Protein AF-A0A380DLH2-F1 (afdb_monomer_lite)

InterPro domains:
  IPR029058 Alpha/Beta hydrolase fold [SSF53474] (36-148)

Sequence (154 aa):
MEPSFSTRQDILDSGETIKDLISDVQIGTSPPSDNSKHYEETQEFIKKIKNKYDIDFITGHSLGGREAVILGMSNGIPNIVVYNPAPISIFSLDPNSPDGKRLLELYKNYKGNITRFVAENDELTENLKKYKHYVFFGNDKVFKNGKGHEMEGF

Secondary structure (DSSP, 8-state):
-------HHHHHHHHHHHHHHHHHHH--S-PPPTTSGGGHHHHHHHHHHHTTS---EEEEEHHHHHHHHHHHHHTT-SEEEEESPPPEEGGGG-TTSHHHHHHHHHHHH--SEEEEEEETT-HHHHHHHHSTTEE--SEEEEE-SS--SSGGG-

pLDDT: mean 80.15, std 17.85, range [31.67, 98.5]

Radius of gyration: 16.89 Å; chains: 1; bounding box: 43×26×54 Å

Structure (mmCIF, N/CA/C/O backbone):
data_AF-A0A380DLH2-F1
#
_entry.id   AF-A0A380DLH2-F1
#
loop_
_atom_site.group_PDB
_atom_site.id
_atom_site.type_symbol
_atom_site.label_atom_id
_atom_site.label_alt_id
_atom_site.label_comp_id
_atom_site.label_asym_id
_atom_site.label_entity_id
_atom_site.label_seq_id
_atom_site.pdbx_PDB_ins_code
_atom_site.Cartn_x
_atom_site.Cartn_y
_atom_site.Cartn_z
_atom_site.occupancy
_atom_site.B_iso_or_equiv
_atom_site.auth_seq_id
_atom_site.auth_comp_id
_atom_site.auth_asym_id
_atom_site.auth_atom_id
_atom_site.pdbx_PDB_model_num
ATOM 1 N N . MET A 1 1 ? 19.756 -10.983 -39.558 1.00 35.66 1 MET A N 1
ATOM 2 C CA . MET A 1 1 ? 19.588 -9.854 -38.623 1.00 35.66 1 MET A CA 1
ATOM 3 C C . MET A 1 1 ? 18.684 -8.865 -39.324 1.00 35.66 1 MET A C 1
ATOM 5 O O . MET A 1 1 ? 19.155 -8.178 -40.219 1.00 35.66 1 MET A O 1
ATOM 9 N N . GLU A 1 2 ? 17.387 -8.895 -39.030 1.00 31.67 2 GLU A N 1
ATOM 10 C CA . GLU A 1 2 ? 16.485 -7.856 -39.529 1.00 31.67 2 GLU A CA 1
ATOM 11 C C . GLU A 1 2 ? 16.588 -6.619 -38.627 1.00 31.67 2 GLU A C 1
ATOM 13 O O . GLU A 1 2 ? 16.742 -6.775 -37.411 1.00 31.67 2 GLU A O 1
ATOM 18 N N . PRO A 1 3 ? 16.552 -5.401 -39.189 1.00 37.53 3 PRO A N 1
ATOM 19 C CA . PRO A 1 3 ? 16.529 -4.191 -38.392 1.00 37.53 3 PRO A CA 1
ATOM 20 C C . PRO A 1 3 ? 15.157 -4.061 -37.725 1.00 37.53 3 PRO A C 1
ATOM 22 O O . PRO A 1 3 ? 14.127 -4.030 -38.393 1.00 37.53 3 PRO A O 1
ATOM 25 N N . SER A 1 4 ? 15.155 -3.981 -36.396 1.00 39.53 4 SER A N 1
ATOM 26 C CA . SER A 1 4 ? 13.983 -3.641 -35.590 1.00 39.53 4 SER A CA 1
ATOM 27 C C . SER A 1 4 ? 13.552 -2.208 -35.911 1.00 39.53 4 SER A C 1
ATOM 29 O O . SER A 1 4 ? 14.093 -1.251 -35.355 1.00 39.53 4 SER A O 1
ATOM 31 N N . PHE A 1 5 ? 12.600 -2.043 -36.828 1.00 44.44 5 PHE A N 1
ATOM 32 C CA . PHE A 1 5 ? 11.929 -0.767 -37.041 1.00 44.44 5 PHE A CA 1
ATOM 33 C C . PHE A 1 5 ? 10.964 -0.524 -35.882 1.00 44.44 5 PHE A C 1
ATOM 35 O O . PHE A 1 5 ? 9.924 -1.170 -35.799 1.00 44.44 5 PHE A O 1
ATOM 42 N N . SER A 1 6 ? 11.322 0.409 -34.998 1.00 48.00 6 SER A N 1
ATOM 43 C CA . SER A 1 6 ? 10.403 0.959 -33.999 1.00 48.00 6 SER A CA 1
ATOM 44 C C . SER A 1 6 ? 9.186 1.533 -34.728 1.00 48.00 6 SER A C 1
ATOM 46 O O . SER A 1 6 ? 9.310 2.415 -35.587 1.00 48.00 6 SER A O 1
ATOM 48 N N . THR A 1 7 ? 8.017 0.961 -34.458 1.00 57.06 7 THR A N 1
ATOM 49 C CA . THR A 1 7 ? 6.759 1.419 -35.039 1.00 57.06 7 THR A CA 1
ATOM 50 C C . THR A 1 7 ? 6.347 2.744 -34.398 1.00 57.06 7 THR A C 1
ATOM 52 O O . THR A 1 7 ? 6.755 3.078 -33.288 1.00 57.06 7 THR A O 1
ATOM 55 N N . ARG A 1 8 ? 5.519 3.541 -35.090 1.00 50.38 8 ARG A N 1
ATOM 56 C CA . ARG A 1 8 ? 4.966 4.775 -34.497 1.00 50.38 8 ARG A CA 1
ATOM 57 C C . ARG A 1 8 ? 4.237 4.508 -33.177 1.00 50.38 8 ARG A C 1
ATOM 59 O O . ARG A 1 8 ? 4.215 5.406 -32.348 1.00 50.38 8 ARG A O 1
ATOM 66 N N . GLN A 1 9 ? 3.675 3.310 -33.012 1.00 41.91 9 GLN A N 1
ATOM 67 C CA . GLN A 1 9 ? 3.039 2.874 -31.775 1.00 41.91 9 GLN A CA 1
ATOM 68 C C . GLN A 1 9 ? 4.078 2.742 -30.657 1.00 41.91 9 GLN A C 1
ATOM 70 O O . GLN A 1 9 ? 3.945 3.435 -29.664 1.00 41.91 9 GLN A O 1
ATOM 75 N N . ASP A 1 10 ? 5.203 2.053 -30.891 1.00 45.38 10 ASP A N 1
ATOM 76 C CA . ASP A 1 10 ? 6.284 1.931 -29.895 1.00 45.38 10 ASP A CA 1
ATOM 77 C C . ASP A 1 10 ? 6.817 3.297 -29.407 1.00 45.38 10 ASP A C 1
ATOM 79 O O . ASP A 1 10 ? 7.186 3.448 -28.243 1.00 45.38 10 ASP A O 1
ATOM 83 N N . ILE A 1 11 ? 6.864 4.313 -30.280 1.00 50.12 11 ILE A N 1
ATOM 84 C CA . ILE A 1 11 ? 7.309 5.677 -29.929 1.00 50.12 11 ILE A CA 1
ATOM 85 C C . ILE A 1 11 ? 6.244 6.428 -29.114 1.00 50.12 11 ILE A C 1
ATOM 87 O O . ILE A 1 11 ? 6.591 7.190 -28.209 1.00 50.12 11 ILE A O 1
ATOM 91 N N . LEU A 1 12 ? 4.962 6.238 -29.437 1.00 50.97 12 LEU A N 1
ATOM 92 C CA . LEU A 1 12 ? 3.844 6.817 -28.689 1.00 50.97 12 LEU A CA 1
ATOM 93 C C . LEU A 1 12 ? 3.731 6.167 -27.307 1.00 50.97 12 LEU A C 1
ATOM 95 O O . LEU A 1 12 ? 3.707 6.895 -26.320 1.00 50.97 12 LEU A O 1
ATOM 99 N N . ASP A 1 13 ? 3.808 4.838 -27.245 1.00 51.00 13 ASP A N 1
ATOM 100 C CA . ASP A 1 13 ? 3.775 4.042 -26.016 1.00 51.00 13 ASP A CA 1
ATOM 101 C C . ASP A 1 13 ? 4.963 4.389 -25.112 1.00 51.00 13 ASP A C 1
ATOM 103 O O . ASP A 1 13 ? 4.799 4.575 -23.911 1.00 51.00 13 ASP A O 1
ATOM 107 N N . SER A 1 14 ? 6.162 4.579 -25.682 1.00 53.47 14 SER A N 1
ATOM 108 C CA . SER A 1 14 ? 7.332 5.062 -24.928 1.00 53.47 14 SER A CA 1
ATOM 109 C C . SER A 1 14 ? 7.118 6.480 -24.387 1.00 53.47 14 SER A C 1
ATOM 111 O O . SER A 1 14 ? 7.555 6.806 -23.286 1.00 53.47 14 SER A O 1
ATOM 113 N N . GLY A 1 15 ? 6.448 7.346 -25.152 1.00 52.34 15 GLY A N 1
ATOM 114 C CA . GLY A 1 15 ? 6.125 8.711 -24.742 1.00 52.34 15 GLY A CA 1
ATOM 115 C C . GLY A 1 15 ? 5.050 8.789 -23.655 1.00 52.34 15 GLY A C 1
ATOM 116 O O . GLY A 1 15 ? 5.124 9.679 -22.808 1.00 52.34 15 GLY A O 1
ATOM 117 N N . GLU A 1 16 ? 4.074 7.881 -23.668 1.00 55.25 16 GLU A N 1
ATOM 118 C CA . GLU A 1 16 ? 3.069 7.717 -22.608 1.00 55.25 16 GLU A CA 1
ATOM 119 C C . GLU A 1 16 ? 3.691 7.078 -21.364 1.00 55.25 16 GLU A C 1
ATOM 121 O O . GLU A 1 16 ? 3.607 7.681 -20.302 1.00 55.25 16 GLU A O 1
ATOM 126 N N . THR A 1 17 ? 4.498 6.024 -21.524 1.00 56.28 17 THR A N 1
ATOM 127 C CA . THR A 1 17 ? 5.295 5.413 -20.441 1.00 56.28 17 THR A CA 1
ATOM 128 C C . THR A 1 17 ? 6.160 6.440 -19.716 1.00 56.28 17 THR A C 1
ATOM 130 O O . THR A 1 17 ? 6.215 6.469 -18.490 1.00 56.28 17 THR A O 1
ATOM 133 N N . ILE A 1 18 ? 6.838 7.325 -20.456 1.00 55.34 18 ILE A N 1
ATOM 134 C CA . ILE A 1 18 ? 7.660 8.389 -19.865 1.00 55.34 18 ILE A CA 1
ATOM 135 C C . ILE A 1 18 ? 6.788 9.449 -19.179 1.00 55.34 18 ILE A C 1
ATOM 137 O O . ILE A 1 18 ? 7.201 9.999 -18.160 1.00 55.34 18 ILE A O 1
ATOM 141 N N . LYS A 1 19 ? 5.596 9.760 -19.702 1.00 57.81 19 LYS A N 1
ATOM 142 C CA . LYS A 1 19 ? 4.671 10.707 -19.058 1.00 57.81 19 LYS A CA 1
ATOM 143 C C . LYS A 1 19 ? 4.080 10.140 -17.777 1.00 57.81 19 LYS A C 1
ATOM 145 O O . LYS A 1 19 ? 4.022 10.891 -16.810 1.00 57.81 19 LYS A O 1
ATOM 150 N N . ASP A 1 20 ? 3.712 8.866 -17.757 1.00 58.31 20 ASP A N 1
ATOM 151 C CA . ASP A 1 20 ? 3.163 8.193 -16.583 1.00 58.31 20 ASP A CA 1
ATOM 152 C C . ASP A 1 20 ? 4.252 8.043 -15.520 1.00 58.31 20 ASP A C 1
ATOM 154 O O . ASP A 1 20 ? 4.089 8.574 -14.425 1.00 58.31 20 ASP A O 1
ATOM 158 N N . LEU A 1 21 ? 5.447 7.567 -15.901 1.00 56.59 21 LEU A N 1
ATOM 159 C CA . LEU A 1 21 ? 6.666 7.577 -15.080 1.00 56.59 21 LEU A CA 1
ATOM 160 C C . LEU A 1 21 ? 6.949 8.958 -14.467 1.00 56.59 21 LEU A C 1
ATOM 162 O O . LEU A 1 21 ? 7.246 9.068 -13.277 1.00 56.59 21 LEU A O 1
ATOM 166 N N . ILE A 1 22 ? 6.877 10.023 -15.273 1.00 56.66 22 ILE A N 1
ATOM 167 C CA . ILE A 1 22 ? 7.054 11.394 -14.794 1.00 56.66 22 ILE A CA 1
ATOM 168 C C . ILE A 1 22 ? 5.902 11.773 -13.872 1.00 56.66 22 ILE A C 1
ATOM 170 O O . ILE A 1 22 ? 6.171 12.311 -12.814 1.00 56.66 22 ILE A O 1
ATOM 174 N N . SER A 1 23 ? 4.647 11.487 -14.197 1.00 58.91 23 SER A N 1
ATOM 175 C CA . SER A 1 23 ? 3.497 11.856 -13.367 1.00 58.91 23 SER A CA 1
ATOM 176 C C . SER A 1 23 ? 3.516 11.152 -12.001 1.00 58.91 23 SER A C 1
ATOM 178 O O . SER A 1 23 ? 3.304 11.791 -10.970 1.00 58.91 23 SER A O 1
ATOM 180 N N . ASP A 1 24 ? 3.922 9.887 -11.968 1.00 55.28 24 ASP A N 1
ATOM 181 C CA . ASP A 1 24 ? 3.999 9.056 -10.770 1.00 55.28 24 ASP A CA 1
ATOM 182 C C . ASP A 1 24 ? 5.198 9.404 -9.880 1.00 55.28 24 ASP A C 1
ATOM 184 O O . ASP A 1 24 ? 5.131 9.278 -8.653 1.00 55.28 24 ASP A O 1
ATOM 188 N N . VAL A 1 25 ? 6.285 9.901 -10.484 1.00 53.69 25 VAL A N 1
ATOM 189 C CA . VAL A 1 25 ? 7.467 10.428 -9.778 1.00 53.69 25 VAL A CA 1
ATOM 190 C C . VAL A 1 25 ? 7.295 11.907 -9.395 1.00 53.69 25 VAL A C 1
ATOM 192 O O . VAL A 1 25 ? 7.823 12.347 -8.372 1.00 53.69 25 VAL A O 1
ATOM 195 N N . GLN A 1 26 ? 6.559 12.688 -10.191 1.00 47.41 26 GLN A N 1
ATOM 196 C CA . GLN A 1 26 ? 6.388 14.140 -10.064 1.00 47.41 26 GLN A CA 1
ATOM 197 C C . GLN A 1 26 ? 5.151 14.524 -9.240 1.00 47.41 26 GLN A C 1
ATOM 199 O O . GLN A 1 26 ? 5.045 15.683 -8.829 1.00 47.41 26 GLN A O 1
ATOM 204 N N . ILE A 1 27 ? 4.300 13.564 -8.845 1.00 48.66 27 ILE A N 1
ATOM 205 C CA . ILE A 1 27 ? 3.441 13.704 -7.657 1.00 48.66 27 ILE A CA 1
ATOM 206 C C . ILE A 1 27 ? 4.316 13.550 -6.405 1.00 48.66 27 ILE A C 1
ATOM 208 O O . ILE A 1 27 ? 4.328 12.562 -5.665 1.00 48.66 27 ILE A O 1
ATOM 212 N N . GLY A 1 28 ? 5.087 14.613 -6.187 1.00 47.91 28 GLY A N 1
ATOM 213 C CA . GLY A 1 28 ? 5.759 14.927 -4.948 1.00 47.91 28 GLY A CA 1
ATOM 214 C C . GLY A 1 28 ? 4.744 15.328 -3.890 1.00 47.91 28 GLY A C 1
ATOM 215 O O . GLY A 1 28 ? 4.498 16.505 -3.677 1.00 47.91 28 GLY A O 1
ATOM 216 N N . THR A 1 29 ? 4.219 14.346 -3.174 1.00 50.69 29 THR A N 1
ATOM 217 C CA . THR A 1 29 ? 3.873 14.475 -1.759 1.00 50.69 29 THR A CA 1
ATOM 218 C C . THR A 1 29 ? 4.078 13.098 -1.162 1.00 50.69 29 THR A C 1
ATOM 220 O O . THR A 1 29 ? 3.561 12.117 -1.698 1.00 50.69 29 THR A O 1
ATOM 223 N N . SER A 1 30 ? 4.840 13.011 -0.073 1.00 58.78 30 SER A N 1
ATOM 224 C CA . SER A 1 30 ? 4.789 11.871 0.843 1.00 58.78 30 SER A CA 1
ATOM 225 C C . SER A 1 30 ? 3.373 11.302 0.895 1.00 58.78 30 SER A C 1
ATOM 227 O O . SER A 1 30 ? 2.468 12.131 1.034 1.00 58.78 30 SER A O 1
ATOM 229 N N . PRO A 1 31 ? 3.134 9.977 0.759 1.00 58.91 31 PRO A N 1
ATOM 230 C CA . PRO A 1 31 ? 1.795 9.449 0.940 1.00 58.91 31 PRO A CA 1
ATOM 231 C C . PRO A 1 31 ? 1.232 10.045 2.219 1.00 58.91 31 PRO A C 1
ATOM 233 O O . PRO A 1 31 ? 1.861 9.923 3.279 1.00 58.91 31 PRO A O 1
ATOM 236 N N . PRO A 1 32 ? 0.110 10.760 2.115 1.00 62.97 32 PRO A N 1
ATOM 237 C CA . PRO A 1 32 ? -0.521 11.254 3.305 1.00 62.97 32 PRO A CA 1
ATOM 238 C C . PRO A 1 32 ? -1.030 10.013 4.058 1.00 62.97 32 PRO A C 1
ATOM 240 O O . PRO A 1 32 ? -1.258 8.961 3.449 1.00 62.97 32 PRO A O 1
ATOM 243 N N . SER A 1 33 ? -1.125 10.059 5.388 1.00 76.12 33 SER A N 1
ATOM 244 C CA . SER A 1 33 ? -1.626 8.883 6.109 1.00 76.12 33 SER A CA 1
ATOM 245 C C . SER A 1 33 ? -3.023 8.500 5.612 1.00 76.12 33 SER A C 1
ATOM 247 O O . SER A 1 33 ? -3.736 9.297 4.991 1.00 76.12 33 SER A O 1
ATOM 249 N N . ASP A 1 34 ? -3.445 7.275 5.913 1.00 82.00 34 ASP A N 1
ATOM 250 C CA . ASP A 1 34 ? -4.771 6.752 5.572 1.00 82.00 34 ASP A CA 1
ATOM 251 C C . ASP A 1 34 ? -5.942 7.606 6.099 1.00 82.00 34 ASP A C 1
ATOM 253 O O . ASP A 1 34 ? -7.081 7.415 5.677 1.00 82.00 34 ASP A O 1
ATOM 257 N N . ASN A 1 35 ? -5.664 8.551 7.003 1.00 83.25 35 ASN A N 1
ATOM 258 C CA . ASN A 1 35 ? -6.619 9.489 7.592 1.00 83.25 35 ASN A CA 1
ATOM 259 C C . ASN A 1 35 ? -6.611 10.880 6.941 1.00 83.25 35 ASN A C 1
ATOM 261 O O . ASN A 1 35 ? -7.263 11.799 7.435 1.00 83.25 35 ASN A O 1
ATOM 265 N N . SER A 1 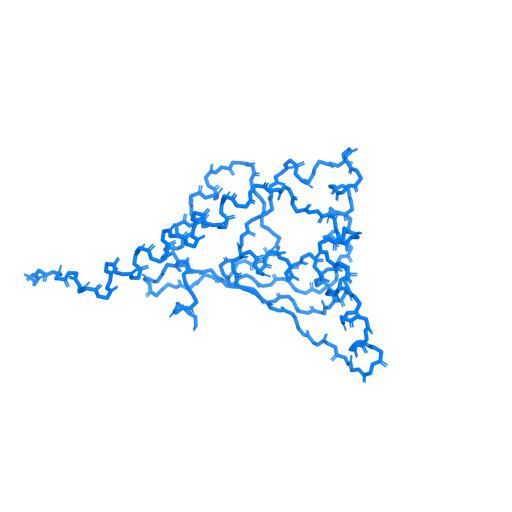36 ? -5.839 11.080 5.879 1.00 84.19 36 SER A N 1
ATOM 266 C CA . SER A 1 36 ? -5.771 12.373 5.212 1.00 84.19 36 SER A CA 1
ATOM 267 C C . SER A 1 36 ? -7.024 12.691 4.405 1.00 84.19 36 SER A C 1
ATOM 269 O O . SER A 1 36 ? -7.722 11.799 3.924 1.00 84.19 36 SER A O 1
ATOM 271 N N . LYS A 1 37 ? -7.262 13.989 4.182 1.00 85.75 37 LYS A N 1
ATOM 272 C CA . LYS A 1 37 ? -8.383 14.476 3.367 1.00 85.75 37 LYS A CA 1
ATOM 273 C C . LYS A 1 37 ? -8.380 13.899 1.946 1.00 85.75 37 LYS A C 1
ATOM 275 O O . LYS A 1 37 ? -9.440 13.685 1.375 1.00 85.75 37 LYS A O 1
ATOM 280 N N . HIS A 1 38 ? -7.196 13.607 1.402 1.00 86.19 38 HIS A N 1
ATOM 281 C CA . HIS A 1 38 ? -7.031 12.967 0.092 1.00 86.19 38 HIS A CA 1
ATOM 282 C C . HIS A 1 38 ? -7.757 11.616 -0.000 1.00 86.19 38 HIS A C 1
ATOM 284 O O . HIS A 1 38 ? -8.303 11.277 -1.043 1.00 86.19 38 HIS A O 1
ATOM 290 N N . TYR A 1 39 ? -7.821 10.868 1.104 1.00 90.19 39 TYR A N 1
ATOM 291 C CA . TYR A 1 39 ? -8.452 9.549 1.149 1.00 90.19 39 TYR A CA 1
ATOM 292 C C . TYR A 1 39 ? -9.870 9.543 1.722 1.00 90.19 39 TYR A C 1
ATOM 294 O O . TYR A 1 39 ? -10.484 8.479 1.767 1.00 90.19 39 TYR A O 1
ATOM 302 N N . GLU A 1 40 ? -10.408 10.682 2.159 1.00 92.00 40 GLU A N 1
ATOM 303 C CA . GLU A 1 40 ? -11.662 10.747 2.920 1.00 92.00 40 GLU A CA 1
ATOM 304 C C . GLU A 1 40 ? -12.841 10.105 2.170 1.00 92.00 40 GLU A C 1
ATOM 306 O O . GLU A 1 40 ? -13.487 9.191 2.691 1.00 92.00 40 GLU A O 1
ATOM 311 N N . GLU A 1 41 ? -13.069 10.505 0.918 1.00 93.62 41 GLU A N 1
ATOM 312 C CA . GLU A 1 41 ? -14.178 9.990 0.106 1.00 93.62 41 GLU A CA 1
ATOM 313 C C . GLU A 1 41 ? -14.027 8.493 -0.199 1.00 93.62 41 GLU A C 1
ATOM 315 O O . GLU A 1 41 ? -14.982 7.722 -0.067 1.00 93.62 41 GLU A O 1
ATOM 320 N N . THR A 1 42 ? -12.814 8.048 -0.535 1.00 94.00 42 THR A N 1
ATOM 321 C CA . THR A 1 42 ? -12.531 6.633 -0.813 1.00 94.00 42 THR A CA 1
ATOM 322 C C . THR A 1 42 ? -12.679 5.774 0.443 1.00 94.00 42 THR A C 1
ATOM 324 O O . THR A 1 42 ? -13.248 4.683 0.389 1.00 94.00 42 THR A O 1
ATOM 327 N N . GLN A 1 43 ? -12.239 6.273 1.600 1.00 95.38 43 GLN A N 1
ATOM 328 C CA . GLN A 1 43 ? -12.425 5.612 2.892 1.00 95.38 43 GLN A CA 1
ATOM 329 C C . GLN A 1 43 ? -13.911 5.472 3.236 1.00 95.38 43 GLN A C 1
ATOM 331 O O . GLN A 1 43 ? -14.353 4.410 3.684 1.00 95.38 43 GLN A O 1
ATOM 336 N N . GLU A 1 44 ? -14.708 6.520 3.019 1.00 96.56 44 GLU A N 1
ATOM 337 C CA . GLU A 1 44 ? -16.157 6.436 3.194 1.00 96.56 44 GLU A CA 1
ATOM 338 C C . GLU A 1 44 ? -16.802 5.422 2.251 1.00 96.56 44 GLU A C 1
ATOM 340 O O . GLU A 1 44 ? -17.678 4.660 2.670 1.00 96.56 44 GLU A O 1
ATOM 345 N N . PHE A 1 45 ? -16.385 5.409 0.988 1.00 96.06 45 PHE A N 1
ATOM 346 C CA . PHE A 1 45 ? -16.878 4.465 -0.004 1.00 96.06 45 PHE A CA 1
ATOM 347 C C . PHE A 1 45 ? -16.588 3.016 0.408 1.00 96.06 45 PHE A C 1
ATOM 349 O O . PHE A 1 45 ? -17.515 2.201 0.460 1.00 96.06 45 PHE A O 1
ATOM 356 N N . ILE A 1 46 ? -15.346 2.714 0.805 1.00 96.12 46 ILE A N 1
ATOM 357 C CA . ILE A 1 46 ? -14.958 1.384 1.291 1.00 96.12 46 ILE A CA 1
ATOM 358 C C . ILE A 1 46 ? -15.802 0.997 2.510 1.00 96.12 46 ILE A C 1
ATOM 360 O O . ILE A 1 46 ? -16.374 -0.092 2.529 1.00 96.12 46 ILE A O 1
ATOM 364 N N . LYS A 1 47 ? -15.972 1.890 3.496 1.00 95.56 47 LYS A N 1
ATOM 365 C CA . LYS A 1 47 ? -16.827 1.632 4.671 1.00 95.56 47 LYS A CA 1
ATOM 366 C C . LYS A 1 47 ? -18.274 1.319 4.276 1.00 95.56 47 LYS A C 1
ATOM 368 O O . LYS A 1 47 ? -18.857 0.366 4.789 1.00 95.56 47 LYS A O 1
ATOM 373 N N . LYS A 1 48 ? -18.857 2.091 3.351 1.00 97.19 48 LYS A N 1
ATOM 374 C CA . LYS A 1 48 ? -20.239 1.892 2.872 1.00 97.19 48 LYS A CA 1
ATOM 375 C C . LYS A 1 48 ? -20.414 0.535 2.183 1.00 97.19 48 LYS A C 1
ATOM 377 O O . LYS A 1 48 ? -21.443 -0.104 2.399 1.00 97.19 48 LYS A O 1
ATOM 382 N N . ILE A 1 49 ? -19.428 0.088 1.401 1.00 96.50 49 ILE A N 1
ATOM 383 C CA . ILE A 1 49 ? -19.449 -1.239 0.768 1.00 96.50 49 ILE A CA 1
ATOM 384 C C . ILE A 1 49 ? -19.268 -2.341 1.809 1.00 96.50 49 ILE A C 1
ATOM 386 O O . ILE A 1 49 ? -20.088 -3.254 1.841 1.00 96.50 49 ILE A O 1
ATOM 390 N N . LYS A 1 50 ? -18.278 -2.225 2.705 1.00 95.12 50 LYS A N 1
ATOM 391 C CA . LYS A 1 50 ? -18.001 -3.216 3.762 1.00 95.12 50 LYS A CA 1
ATOM 392 C C . LYS A 1 50 ? -19.178 -3.462 4.704 1.00 95.12 50 LYS A C 1
ATOM 394 O O . LYS A 1 50 ? -19.306 -4.545 5.259 1.00 95.12 50 LYS A O 1
ATOM 399 N N . ASN A 1 51 ? -20.057 -2.476 4.875 1.00 95.25 51 ASN A N 1
ATOM 400 C CA . ASN A 1 51 ? -21.282 -2.635 5.662 1.00 95.25 51 ASN A CA 1
ATOM 401 C C . ASN A 1 51 ? -22.322 -3.563 5.005 1.00 95.25 51 ASN A C 1
ATOM 403 O O . ASN A 1 51 ? -23.311 -3.910 5.648 1.00 95.25 51 ASN A O 1
ATOM 407 N N . LYS A 1 52 ? -22.152 -3.910 3.724 1.00 96.75 52 LYS A N 1
ATOM 408 C CA . LYS A 1 52 ? -23.105 -4.710 2.939 1.00 96.75 52 LYS A CA 1
ATOM 409 C C . LYS A 1 52 ? -22.480 -5.936 2.282 1.00 96.75 52 LYS A C 1
ATOM 411 O O . LYS A 1 52 ? -23.185 -6.916 2.070 1.00 96.75 52 LYS A O 1
ATOM 416 N N . TYR A 1 53 ? -21.201 -5.859 1.937 1.00 97.00 53 TYR A N 1
ATOM 417 C CA . TYR A 1 53 ? -20.484 -6.867 1.173 1.00 97.00 53 TYR A CA 1
ATOM 418 C C . TYR A 1 53 ? -19.091 -7.065 1.753 1.00 97.00 53 TYR A C 1
ATOM 420 O O . TYR A 1 53 ? -18.433 -6.099 2.143 1.00 97.00 53 TYR A O 1
ATOM 428 N N . ASP A 1 54 ? -18.620 -8.305 1.730 1.00 96.19 54 ASP A N 1
ATOM 429 C CA . ASP A 1 54 ? -17.209 -8.583 1.940 1.00 96.19 54 ASP A CA 1
ATOM 430 C C . ASP A 1 54 ? -16.406 -8.079 0.735 1.00 96.19 54 ASP A C 1
ATOM 432 O O . ASP A 1 54 ? -16.832 -8.188 -0.417 1.00 96.19 54 ASP A O 1
ATOM 436 N N . ILE A 1 55 ? -15.248 -7.481 1.009 1.00 96.56 55 ILE A N 1
ATOM 437 C CA . ILE A 1 55 ? -14.315 -7.034 -0.025 1.00 96.56 55 ILE A CA 1
ATOM 438 C C . ILE A 1 55 ? -13.124 -7.980 0.005 1.00 96.56 55 ILE A C 1
ATOM 440 O O . ILE A 1 55 ? -12.296 -7.901 0.913 1.00 96.56 55 ILE A O 1
ATOM 444 N N . ASP A 1 56 ? -13.038 -8.852 -0.997 1.00 95.69 56 ASP A N 1
ATOM 445 C CA . ASP A 1 56 ? -11.975 -9.856 -1.086 1.00 95.69 56 ASP A CA 1
ATOM 446 C C . ASP A 1 56 ? -10.635 -9.259 -1.505 1.00 95.69 56 ASP A C 1
ATOM 448 O O . ASP A 1 56 ? -9.584 -9.687 -1.012 1.00 95.69 56 ASP A O 1
ATOM 452 N N . PHE A 1 57 ? -10.655 -8.282 -2.417 1.00 96.62 57 PHE A N 1
ATOM 453 C CA . PHE A 1 57 ? -9.440 -7.648 -2.905 1.00 96.62 57 PHE A CA 1
ATOM 454 C C . PHE A 1 57 ? -9.602 -6.169 -3.262 1.00 96.62 57 PHE A C 1
ATOM 456 O O . PHE A 1 57 ? -10.690 -5.700 -3.592 1.00 96.62 57 PHE A O 1
ATOM 463 N N . ILE A 1 58 ? -8.481 -5.448 -3.221 1.00 97.75 58 ILE A N 1
ATOM 464 C CA . ILE A 1 58 ? -8.317 -4.094 -3.761 1.00 97.75 58 ILE A CA 1
ATOM 465 C C . ILE A 1 58 ? -7.115 -4.078 -4.707 1.00 97.75 58 ILE A C 1
ATOM 467 O O . ILE A 1 58 ? -6.125 -4.779 -4.479 1.00 97.75 58 ILE A O 1
ATOM 471 N N . THR A 1 59 ? -7.222 -3.296 -5.779 1.00 97.69 59 THR A N 1
ATOM 472 C CA . THR A 1 59 ? -6.217 -3.222 -6.841 1.00 97.69 59 THR A CA 1
ATOM 473 C C . THR A 1 59 ? -5.996 -1.796 -7.317 1.00 97.69 59 THR A C 1
ATOM 475 O O . THR A 1 59 ? -6.822 -0.916 -7.080 1.00 97.69 59 THR A O 1
ATOM 478 N N . GLY A 1 60 ? -4.873 -1.590 -7.993 1.00 94.88 60 GLY A N 1
ATOM 479 C CA . GLY A 1 60 ? -4.508 -0.350 -8.652 1.00 94.88 60 GLY A CA 1
ATOM 480 C C . GLY A 1 60 ? -3.211 -0.514 -9.435 1.00 94.88 60 GLY A C 1
ATOM 481 O O . GLY A 1 60 ? -2.414 -1.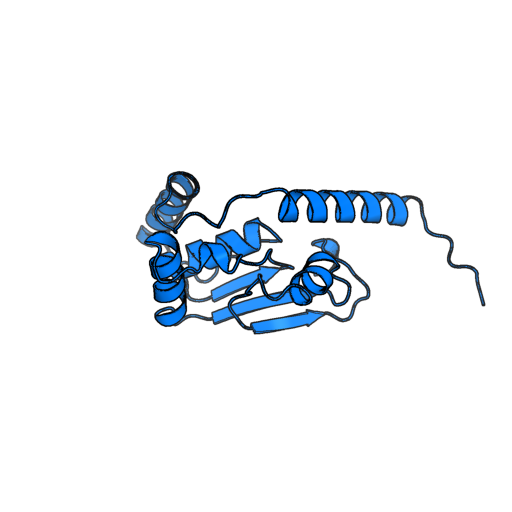419 -9.160 1.00 94.88 60 GLY A O 1
ATOM 482 N N . HIS A 1 61 ? -3.016 0.370 -10.405 1.00 91.75 61 HIS A N 1
ATOM 483 C CA . HIS A 1 61 ? -1.784 0.502 -11.175 1.00 91.75 61 HIS A CA 1
ATOM 484 C C . HIS A 1 61 ? -1.036 1.768 -10.750 1.00 91.75 61 HIS A C 1
ATOM 486 O O . HIS A 1 61 ? -1.667 2.733 -10.313 1.00 91.75 61 HIS A O 1
ATOM 492 N N . SER A 1 62 ? 0.294 1.719 -10.774 1.00 87.56 62 SER A N 1
ATOM 493 C CA . SER A 1 62 ? 1.183 2.834 -10.448 1.00 87.56 62 SER A CA 1
ATOM 494 C C . SER A 1 62 ? 0.825 3.613 -9.175 1.00 87.56 62 SER A C 1
ATOM 496 O O . SER A 1 62 ? 0.803 3.013 -8.088 1.00 87.56 62 SER A O 1
ATOM 498 N N . LEU A 1 63 ? 0.533 4.919 -9.250 1.00 85.62 63 LEU A N 1
ATOM 499 C CA . LEU A 1 63 ? 0.063 5.711 -8.114 1.00 85.62 63 LEU A CA 1
ATOM 500 C C . LEU A 1 63 ? -1.170 5.077 -7.459 1.00 85.62 63 LEU A C 1
ATOM 502 O O . LEU A 1 63 ? -1.185 4.879 -6.244 1.00 85.62 63 LEU A O 1
ATOM 506 N N . GLY A 1 64 ? -2.160 4.664 -8.250 1.00 90.00 64 GLY A N 1
ATOM 507 C CA . GLY A 1 64 ? -3.338 3.957 -7.747 1.00 90.00 64 GLY A CA 1
ATOM 508 C C . GLY A 1 64 ? -2.984 2.641 -7.045 1.00 90.00 64 GLY A C 1
ATOM 509 O O . GLY A 1 64 ? -3.626 2.267 -6.066 1.00 90.00 64 GLY A O 1
ATOM 510 N N . GLY A 1 65 ? -1.918 1.961 -7.474 1.00 93.31 65 GLY A N 1
ATOM 511 C CA . GLY A 1 65 ? -1.370 0.784 -6.796 1.00 93.31 65 GLY A CA 1
ATOM 512 C C . GLY A 1 65 ? -0.797 1.114 -5.413 1.00 93.31 65 GLY A C 1
ATOM 513 O O . GLY A 1 65 ? -1.074 0.412 -4.438 1.00 93.31 65 GLY A O 1
ATOM 514 N N . ARG A 1 66 ? -0.058 2.223 -5.287 1.00 91.81 66 ARG A N 1
ATOM 515 C CA . ARG A 1 66 ? 0.421 2.730 -3.986 1.00 91.81 66 ARG A CA 1
ATOM 516 C C . ARG A 1 66 ? -0.739 3.034 -3.040 1.00 91.81 66 ARG A C 1
ATOM 518 O O . ARG A 1 66 ? -0.702 2.668 -1.865 1.00 91.81 66 ARG A O 1
ATOM 525 N N . GLU A 1 67 ? -1.772 3.693 -3.549 1.00 92.44 67 GLU A N 1
ATOM 526 C CA . GLU A 1 67 ? -2.954 4.063 -2.768 1.00 92.44 67 GLU A CA 1
ATOM 527 C C . GLU A 1 67 ? -3.777 2.839 -2.361 1.00 92.44 67 GLU A C 1
ATOM 529 O O . GLU A 1 67 ? -4.177 2.731 -1.201 1.00 92.44 67 GLU A O 1
ATOM 534 N N . ALA A 1 68 ? -3.944 1.869 -3.265 1.00 96.00 68 ALA A N 1
ATOM 535 C CA . ALA A 1 68 ? -4.584 0.589 -2.978 1.00 96.00 68 ALA A CA 1
ATOM 536 C C . ALA A 1 68 ? -3.865 -0.175 -1.857 1.00 96.00 68 ALA A C 1
ATOM 538 O O . ALA A 1 68 ? -4.522 -0.773 -1.004 1.00 96.00 68 ALA A O 1
ATOM 539 N N . VAL A 1 69 ? -2.529 -0.110 -1.800 1.00 95.94 69 VAL A N 1
ATOM 540 C CA . VAL A 1 69 ? -1.749 -0.666 -0.683 1.00 95.94 69 VAL A CA 1
ATOM 541 C C . VAL A 1 69 ? -2.106 0.015 0.638 1.00 95.94 69 VAL A C 1
ATOM 543 O O . VAL A 1 69 ? -2.441 -0.666 1.608 1.00 95.94 69 VAL A O 1
ATOM 546 N N . ILE A 1 70 ? -2.077 1.347 0.693 1.00 94.56 70 ILE A N 1
ATOM 547 C CA . ILE A 1 70 ? -2.354 2.106 1.925 1.00 94.56 70 ILE A CA 1
ATOM 548 C C . ILE A 1 70 ? -3.793 1.871 2.403 1.00 94.56 70 ILE A C 1
ATOM 550 O O . ILE A 1 70 ? -4.021 1.506 3.561 1.00 94.56 70 ILE A O 1
ATOM 554 N N . LEU A 1 71 ? -4.763 2.030 1.503 1.00 96.56 71 LEU A N 1
ATOM 555 C CA . LEU A 1 71 ? -6.187 1.884 1.798 1.00 96.56 71 LEU A CA 1
ATOM 556 C C . LEU A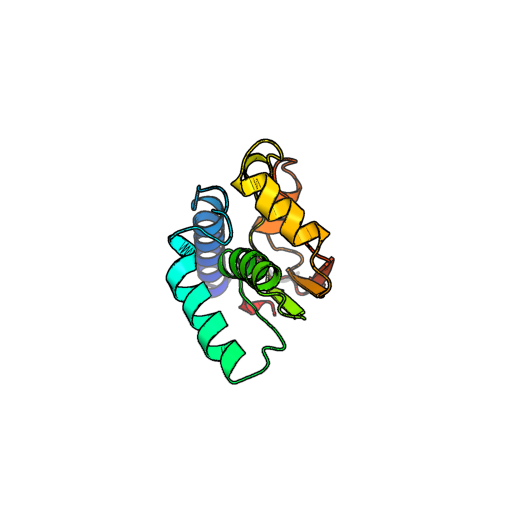 1 71 ? -6.561 0.438 2.121 1.00 96.56 71 LEU A C 1
ATOM 558 O O . LEU A 1 71 ? -7.351 0.202 3.037 1.00 96.56 71 LEU A O 1
ATOM 562 N N . GLY A 1 72 ? -5.973 -0.533 1.422 1.00 97.31 72 GLY A N 1
ATOM 563 C CA . GLY A 1 72 ? -6.184 -1.951 1.688 1.00 97.31 72 GLY A CA 1
ATOM 564 C C . GLY A 1 72 ? -5.722 -2.349 3.085 1.00 97.31 72 GLY A C 1
ATOM 565 O O . GLY A 1 72 ? -6.475 -2.994 3.817 1.00 9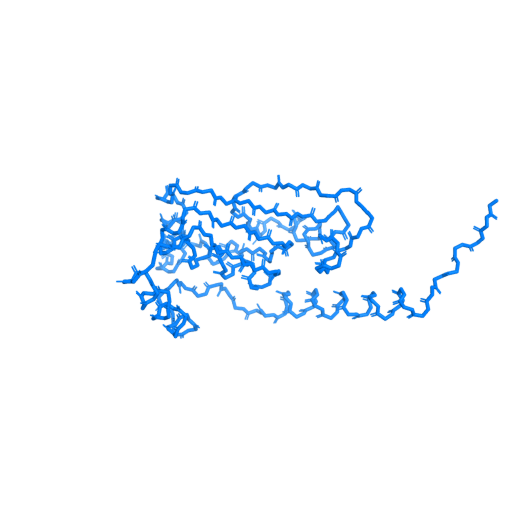7.31 72 GLY A O 1
ATOM 566 N N . MET A 1 73 ? -4.530 -1.895 3.494 1.00 97.19 73 MET A N 1
ATOM 567 C CA . MET A 1 73 ? -4.023 -2.141 4.846 1.00 97.19 73 MET A CA 1
ATOM 568 C C . MET A 1 73 ? -4.893 -1.459 5.906 1.00 97.19 73 MET A C 1
ATOM 570 O O . MET A 1 73 ? -5.274 -2.102 6.883 1.00 97.19 73 MET A O 1
ATOM 574 N N . SER A 1 74 ? -5.245 -0.184 5.696 1.00 96.44 74 SER A N 1
ATOM 575 C CA . SER A 1 74 ? -6.089 0.604 6.610 1.00 96.44 74 SER A CA 1
ATOM 576 C C . SER A 1 74 ? -7.461 -0.032 6.845 1.00 96.44 74 SER A C 1
ATOM 578 O O . SER A 1 74 ? -7.958 -0.060 7.972 1.00 96.44 74 SER A O 1
ATOM 580 N N . ASN A 1 75 ? -8.048 -0.616 5.799 1.00 96.69 75 ASN A N 1
ATOM 581 C CA . ASN A 1 75 ? -9.360 -1.250 5.870 1.00 96.69 75 ASN A CA 1
ATOM 582 C C . ASN A 1 75 ? -9.310 -2.752 6.154 1.00 96.69 75 ASN A C 1
ATOM 584 O O . ASN A 1 75 ? -10.370 -3.377 6.200 1.00 96.69 75 ASN A O 1
ATOM 588 N N . GLY A 1 76 ? -8.131 -3.350 6.336 1.00 96.75 76 GLY A N 1
ATOM 589 C CA . GLY A 1 76 ? -7.996 -4.791 6.554 1.00 96.75 76 GLY A CA 1
ATOM 590 C C . GLY A 1 76 ? -8.597 -5.632 5.422 1.00 96.75 76 GLY A C 1
ATOM 591 O O . GLY A 1 76 ? -9.215 -6.657 5.697 1.00 96.75 76 GLY A O 1
ATOM 592 N N . ILE A 1 77 ? -8.473 -5.175 4.172 1.00 97.75 77 ILE A N 1
ATOM 593 C CA . ILE A 1 77 ? -8.884 -5.952 2.993 1.00 97.75 77 ILE A CA 1
ATOM 594 C C . ILE A 1 77 ? -7.924 -7.146 2.863 1.00 97.75 77 ILE A C 1
ATOM 596 O O . ILE A 1 77 ? -6.720 -6.918 2.925 1.00 97.75 77 ILE A O 1
ATOM 600 N N . PRO A 1 78 ? -8.387 -8.402 2.710 1.00 97.62 78 PRO A N 1
ATOM 601 C CA . PRO A 1 78 ? -7.510 -9.573 2.811 1.00 97.62 78 PRO A CA 1
ATOM 602 C C . PRO A 1 78 ? -6.447 -9.670 1.713 1.00 97.62 78 PRO A C 1
ATOM 604 O O . PRO A 1 78 ? -5.351 -10.174 1.968 1.00 97.62 78 PRO A O 1
ATOM 607 N N . ASN A 1 79 ? -6.756 -9.211 0.498 1.00 98.12 79 ASN A N 1
ATOM 608 C CA . ASN A 1 79 ? -5.846 -9.296 -0.639 1.00 98.12 79 ASN A CA 1
ATOM 609 C C . ASN A 1 79 ? -5.645 -7.923 -1.286 1.00 98.12 79 ASN A C 1
ATOM 611 O O . ASN A 1 79 ? -6.572 -7.298 -1.788 1.00 98.12 79 ASN A O 1
ATOM 615 N N . ILE A 1 80 ? -4.400 -7.469 -1.318 1.00 98.50 80 ILE A N 1
ATOM 616 C CA . ILE A 1 80 ? -3.986 -6.285 -2.064 1.00 98.50 80 ILE A CA 1
ATOM 617 C C . ILE A 1 80 ? -3.185 -6.793 -3.254 1.00 98.50 80 ILE A C 1
ATOM 619 O O . ILE A 1 80 ? -2.137 -7.419 -3.077 1.00 98.50 80 ILE A O 1
ATOM 623 N N . VAL A 1 81 ? -3.699 -6.562 -4.456 1.00 97.94 81 VAL A N 1
ATOM 624 C CA . VAL A 1 81 ? -3.103 -7.039 -5.707 1.00 97.94 81 VAL A CA 1
ATOM 625 C C . VAL A 1 81 ? -2.885 -5.832 -6.594 1.00 97.94 81 VAL A C 1
ATOM 627 O O . VAL A 1 81 ? -3.852 -5.208 -6.992 1.00 97.94 81 VAL A O 1
ATOM 630 N N . VAL A 1 82 ? -1.640 -5.459 -6.864 1.00 96.62 82 VAL A N 1
ATOM 631 C CA . VAL A 1 82 ? -1.326 -4.191 -7.543 1.00 96.62 82 VAL A CA 1
ATOM 632 C C . VAL A 1 82 ? -0.316 -4.398 -8.661 1.00 96.62 82 VAL A C 1
ATOM 634 O O . VAL A 1 82 ? 0.500 -5.317 -8.588 1.00 96.62 82 VAL A O 1
ATOM 637 N N . TYR A 1 83 ? -0.365 -3.537 -9.673 1.00 93.25 83 TYR A N 1
ATOM 638 C CA . TYR A 1 83 ? 0.401 -3.661 -10.915 1.00 93.25 83 TYR A CA 1
ATOM 639 C C . TYR A 1 83 ? 1.352 -2.477 -11.059 1.00 93.25 83 TYR A C 1
ATOM 641 O O . TYR A 1 83 ? 0.908 -1.337 -10.955 1.00 93.25 83 TYR A O 1
ATOM 649 N N . ASN A 1 84 ? 2.649 -2.744 -11.226 1.00 89.44 84 ASN A N 1
ATOM 650 C CA . ASN A 1 84 ? 3.718 -1.737 -11.260 1.00 89.44 84 ASN A CA 1
ATOM 651 C C . ASN A 1 84 ? 3.495 -0.580 -10.261 1.00 89.44 84 ASN A C 1
ATOM 653 O O . ASN A 1 84 ? 3.513 0.579 -10.656 1.00 89.44 84 ASN A O 1
ATOM 657 N N . PRO A 1 85 ? 3.199 -0.851 -8.973 1.00 89.38 85 PRO A N 1
ATOM 658 C CA . PRO A 1 85 ? 2.782 0.203 -8.054 1.00 89.38 85 PRO A CA 1
ATOM 659 C C . PRO A 1 85 ? 3.922 1.188 -7.791 1.00 89.38 85 PRO A C 1
ATOM 661 O O . PRO A 1 85 ? 5.064 0.775 -7.589 1.00 89.38 85 PRO A O 1
ATOM 664 N N . ALA A 1 86 ? 3.601 2.473 -7.662 1.00 86.00 86 ALA A N 1
ATOM 665 C CA . ALA A 1 86 ? 4.565 3.476 -7.234 1.00 86.00 86 ALA A CA 1
ATOM 666 C C . ALA A 1 86 ? 5.074 3.172 -5.804 1.00 86.00 86 ALA A C 1
ATOM 668 O O . ALA A 1 86 ? 4.306 2.720 -4.943 1.00 86.00 86 ALA A O 1
ATOM 669 N N . PRO A 1 87 ? 6.359 3.424 -5.497 1.00 83.88 87 PRO A N 1
ATOM 670 C CA . PRO A 1 87 ? 6.883 3.195 -4.159 1.00 83.88 87 PRO A CA 1
ATOM 671 C C . PRO A 1 87 ? 6.403 4.234 -3.143 1.00 83.88 87 PRO A C 1
ATOM 673 O O . PRO A 1 87 ? 5.923 5.322 -3.473 1.00 83.88 87 PRO A O 1
ATOM 676 N N . ILE A 1 88 ? 6.634 3.918 -1.871 1.00 85.00 88 ILE A N 1
ATOM 677 C CA . ILE A 1 88 ? 6.519 4.855 -0.756 1.00 85.00 88 ILE A CA 1
ATOM 678 C C . ILE A 1 88 ? 7.911 5.410 -0.434 1.00 85.00 88 ILE A C 1
ATOM 680 O O . ILE A 1 88 ? 8.871 4.655 -0.289 1.00 85.00 88 ILE A O 1
ATOM 684 N N . SER A 1 89 ? 8.038 6.731 -0.304 1.00 80.38 89 SER A N 1
ATOM 685 C CA . SER A 1 89 ? 9.299 7.366 0.096 1.00 80.38 89 SER A CA 1
ATOM 686 C C . SER A 1 89 ? 9.632 7.079 1.564 1.00 80.38 89 SER A C 1
ATOM 688 O O . SER A 1 89 ? 8.757 7.129 2.428 1.00 80.38 89 SER A O 1
ATOM 690 N N . ILE A 1 90 ? 10.910 6.842 1.882 1.00 77.38 90 ILE A N 1
ATOM 691 C CA . ILE A 1 90 ? 11.374 6.642 3.264 1.00 77.38 90 ILE A CA 1
ATOM 692 C C . ILE A 1 90 ? 11.124 7.873 4.134 1.00 77.38 90 ILE A C 1
ATOM 694 O O . ILE A 1 90 ? 10.944 7.734 5.338 1.00 77.38 90 ILE A O 1
ATOM 698 N N . PHE A 1 91 ? 11.092 9.071 3.540 1.00 79.88 91 PHE A N 1
ATOM 699 C CA . PHE A 1 91 ? 10.809 10.306 4.274 1.00 79.88 91 PHE A CA 1
ATOM 700 C C . PHE A 1 91 ? 9.369 10.320 4.789 1.00 79.88 91 PHE A C 1
ATOM 702 O O . PHE A 1 91 ? 9.074 10.903 5.825 1.00 79.88 91 PHE A O 1
ATOM 709 N N . SER A 1 92 ? 8.479 9.622 4.090 1.00 79.69 92 SER A N 1
ATOM 710 C CA . SER A 1 92 ? 7.081 9.416 4.470 1.00 79.69 92 SER A CA 1
ATOM 711 C C . SER A 1 92 ? 6.903 8.256 5.444 1.00 79.69 92 SER A C 1
ATOM 713 O O . SER A 1 92 ? 5.820 8.076 5.980 1.00 79.69 92 SER A O 1
ATOM 715 N N . LEU A 1 93 ? 7.958 7.472 5.673 1.00 83.88 93 LEU A N 1
ATOM 716 C CA . LEU A 1 93 ? 8.022 6.392 6.654 1.00 83.88 93 LEU A CA 1
ATOM 717 C C . LEU A 1 93 ? 8.865 6.791 7.869 1.00 83.88 93 LEU A C 1
ATOM 719 O O . LEU A 1 93 ? 9.353 5.915 8.578 1.00 83.88 93 LEU A O 1
ATOM 723 N N . ASP A 1 94 ? 9.051 8.092 8.122 1.00 87.06 94 ASP A N 1
ATOM 724 C CA . ASP A 1 94 ? 9.735 8.553 9.328 1.00 87.06 94 ASP A CA 1
ATOM 725 C C . ASP A 1 94 ? 8.946 8.095 10.568 1.00 87.06 94 ASP A C 1
ATOM 727 O O . ASP A 1 94 ? 7.828 8.583 10.788 1.00 87.06 94 ASP A O 1
ATOM 731 N N . PRO A 1 95 ? 9.498 7.189 11.401 1.00 86.25 95 PRO A N 1
ATOM 732 C CA . PRO A 1 95 ? 8.811 6.685 12.587 1.00 86.25 95 PRO A CA 1
ATOM 733 C C . PRO A 1 95 ? 8.581 7.766 13.653 1.00 86.25 95 PRO A C 1
ATOM 735 O O . PRO A 1 95 ? 7.799 7.545 14.578 1.00 86.25 95 PRO A O 1
ATOM 738 N N . ASN A 1 96 ? 9.251 8.918 13.542 1.00 88.94 96 AS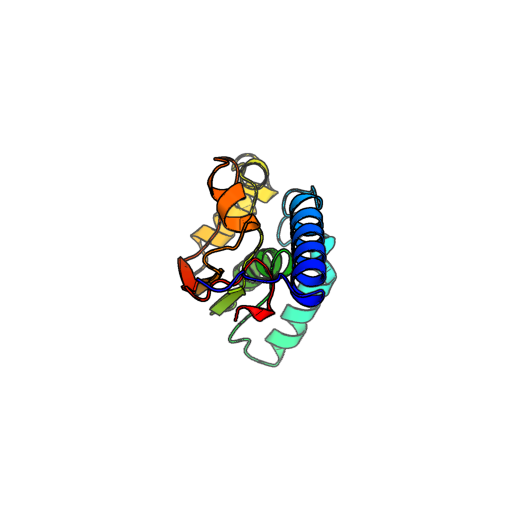N A N 1
ATOM 739 C CA . ASN A 1 96 ? 9.054 10.063 14.429 1.00 88.94 96 ASN A CA 1
ATOM 740 C C . ASN A 1 96 ? 7.922 10.986 13.956 1.00 88.94 96 ASN A C 1
ATOM 742 O O . ASN A 1 96 ? 7.442 11.811 14.735 1.00 88.94 96 ASN A O 1
ATOM 746 N N . SER A 1 97 ? 7.465 10.842 12.708 1.00 89.00 97 SER A N 1
ATOM 747 C CA . SER A 1 97 ? 6.302 11.561 12.189 1.00 89.00 97 SER A CA 1
ATOM 748 C C . SER A 1 97 ? 5.006 10.790 12.494 1.00 89.00 97 SER A C 1
ATOM 750 O O . SER A 1 97 ? 5.002 9.558 12.406 1.00 89.00 97 SER A O 1
ATOM 752 N N . PRO A 1 98 ? 3.884 11.464 12.827 1.00 88.12 98 PRO A N 1
ATOM 753 C CA . PRO A 1 98 ? 2.602 10.787 13.041 1.00 88.12 98 PRO A CA 1
ATOM 754 C C . PRO A 1 98 ? 2.165 9.934 11.843 1.00 88.12 98 PRO A C 1
ATOM 756 O O . PRO A 1 98 ? 1.748 8.790 12.023 1.00 88.12 98 PRO A O 1
ATOM 759 N N . ASP A 1 99 ? 2.319 10.464 10.628 1.00 86.94 99 ASP A N 1
ATOM 760 C CA . ASP A 1 99 ? 1.917 9.780 9.397 1.00 86.94 99 ASP A CA 1
ATOM 761 C C . ASP A 1 99 ? 2.824 8.586 9.075 1.00 86.94 99 ASP A C 1
ATOM 763 O O . ASP A 1 99 ? 2.329 7.492 8.792 1.00 86.94 99 ASP A O 1
ATOM 767 N N . GLY A 1 100 ? 4.145 8.747 9.193 1.00 88.94 100 GLY A N 1
ATOM 768 C CA . GLY A 1 100 ? 5.089 7.657 8.956 1.00 88.94 100 GLY A CA 1
ATOM 769 C C . GLY A 1 100 ? 4.965 6.544 9.989 1.00 88.94 100 GLY A C 1
ATOM 770 O O . GLY A 1 100 ? 4.907 5.367 9.623 1.00 88.94 100 GLY A O 1
ATOM 771 N N . LYS A 1 101 ? 4.799 6.892 11.271 1.00 91.31 101 LYS A N 1
ATOM 772 C CA . LYS A 1 101 ? 4.488 5.919 12.325 1.00 91.31 101 LYS A CA 1
ATOM 773 C C . LYS A 1 101 ? 3.206 5.146 12.010 1.00 91.31 101 LYS A C 1
ATOM 775 O O . LYS A 1 101 ? 3.200 3.920 12.115 1.00 91.31 101 LYS A O 1
ATOM 780 N N . ARG A 1 102 ? 2.146 5.838 11.579 1.00 92.19 102 ARG A N 1
ATOM 781 C CA . ARG A 1 102 ? 0.868 5.217 11.205 1.00 92.19 102 ARG A CA 1
ATOM 782 C C . ARG A 1 102 ? 1.029 4.229 10.048 1.00 92.19 102 ARG A C 1
ATOM 784 O O . ARG A 1 102 ? 0.551 3.102 10.158 1.00 92.19 102 ARG A O 1
ATOM 791 N N . LEU A 1 103 ? 1.722 4.607 8.974 1.00 91.62 103 LEU A N 1
ATOM 792 C CA . LEU A 1 103 ? 1.957 3.724 7.823 1.00 91.62 103 LEU A CA 1
ATOM 793 C C . LEU A 1 103 ?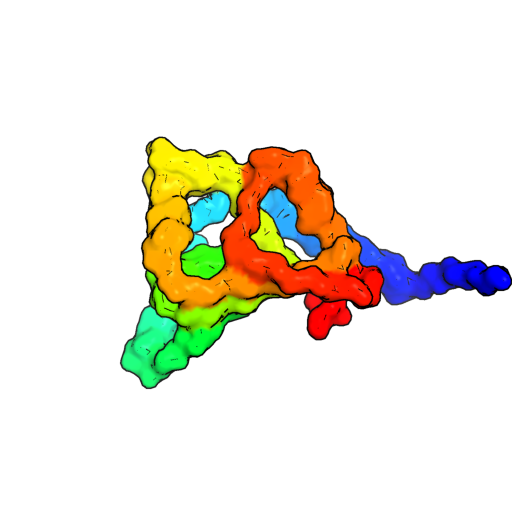 2.767 2.474 8.204 1.00 91.62 103 LEU A C 1
ATOM 795 O O . LEU A 1 103 ? 2.429 1.365 7.785 1.00 91.62 103 LEU A O 1
ATOM 799 N N . LEU A 1 104 ? 3.795 2.630 9.043 1.00 92.69 104 LEU A N 1
ATOM 800 C CA . LEU A 1 104 ? 4.585 1.506 9.554 1.00 92.69 104 LEU A CA 1
ATOM 801 C C . LEU A 1 104 ? 3.759 0.574 10.454 1.00 92.69 104 LEU A C 1
ATOM 803 O O . LEU A 1 104 ? 3.890 -0.648 10.362 1.00 92.69 104 LEU A O 1
ATOM 807 N N . GLU A 1 105 ? 2.896 1.126 11.310 1.00 94.44 105 GLU A N 1
ATOM 808 C CA . GLU A 1 105 ? 1.984 0.347 12.153 1.00 94.44 105 GLU A CA 1
ATOM 809 C C . GLU A 1 105 ? 0.950 -0.422 11.327 1.00 94.44 105 GLU A C 1
ATOM 811 O O . GLU A 1 105 ? 0.700 -1.594 11.618 1.00 94.44 105 GLU A O 1
ATOM 816 N N . LEU A 1 106 ? 0.386 0.203 10.288 1.00 95.38 106 LEU A N 1
ATOM 817 C CA . LEU A 1 106 ? -0.508 -0.468 9.345 1.00 95.38 106 LEU A CA 1
ATOM 818 C C . LEU A 1 106 ? 0.186 -1.669 8.709 1.00 95.38 106 LEU A C 1
ATOM 820 O O . LEU A 1 106 ? -0.327 -2.782 8.804 1.00 95.38 106 LEU A O 1
ATOM 824 N N . TYR A 1 107 ? 1.380 -1.469 8.148 1.00 94.88 107 TYR A N 1
ATOM 825 C CA . TYR A 1 107 ? 2.126 -2.551 7.511 1.00 94.88 107 TYR A CA 1
ATOM 826 C C . TYR A 1 107 ? 2.487 -3.674 8.494 1.00 94.88 107 TYR A C 1
ATOM 828 O O . TYR A 1 107 ? 2.286 -4.848 8.194 1.00 94.88 107 TYR A O 1
ATOM 836 N N . LYS A 1 108 ? 2.952 -3.333 9.705 1.00 95.50 108 LYS A N 1
ATOM 837 C CA . LYS A 1 108 ? 3.305 -4.314 10.747 1.00 95.50 108 LYS A CA 1
ATOM 838 C C . LYS A 1 108 ? 2.107 -5.154 11.207 1.00 95.50 108 LYS A C 1
ATOM 840 O O . LYS A 1 108 ? 2.264 -6.334 11.531 1.00 95.50 108 LYS A O 1
ATOM 845 N N . ASN A 1 109 ? 0.929 -4.541 11.303 1.00 96.38 109 ASN A N 1
ATOM 846 C CA . ASN A 1 109 ? -0.266 -5.191 11.839 1.00 96.38 109 ASN A CA 1
ATOM 847 C C . ASN A 1 109 ? -1.120 -5.868 10.764 1.00 96.38 109 ASN A C 1
ATOM 849 O O . ASN A 1 109 ? -1.946 -6.715 11.112 1.00 96.38 109 ASN A O 1
ATOM 853 N N . TYR A 1 110 ? -0.912 -5.538 9.491 1.00 97.62 110 TYR A N 1
ATOM 854 C CA . TYR A 1 110 ? -1.637 -6.125 8.375 1.00 97.62 110 TYR A CA 1
ATOM 855 C C . TYR A 1 110 ? -1.449 -7.650 8.323 1.00 97.62 110 TYR A C 1
ATOM 857 O O . TYR A 1 110 ? -0.337 -8.166 8.443 1.00 97.62 110 TYR A O 1
ATOM 865 N N . LYS A 1 111 ? -2.564 -8.381 8.201 1.00 96.81 111 LYS A N 1
ATOM 866 C CA . LYS A 1 111 ? -2.606 -9.858 8.205 1.00 96.81 111 LYS A CA 1
ATOM 867 C C . LYS A 1 111 ? -2.928 -10.470 6.846 1.00 96.81 111 LYS A C 1
ATOM 869 O O . LYS A 1 111 ? -2.895 -11.689 6.720 1.00 96.81 111 LYS A O 1
ATOM 874 N N . GLY A 1 112 ? -3.273 -9.637 5.870 1.00 96.38 112 GLY A N 1
ATOM 875 C CA . GLY A 1 112 ? -3.572 -10.074 4.517 1.00 96.38 112 GLY A CA 1
ATOM 876 C C . GLY A 1 112 ? -2.317 -10.242 3.666 1.00 96.38 112 GLY A C 1
ATOM 877 O O . GLY A 1 112 ? -1.182 -10.159 4.141 1.00 96.38 112 GLY A O 1
ATOM 878 N N . ASN A 1 113 ? -2.536 -10.423 2.369 1.00 97.94 113 ASN A N 1
ATOM 879 C CA . ASN A 1 113 ? -1.475 -10.541 1.377 1.00 97.94 113 ASN A CA 1
ATOM 880 C C . ASN A 1 113 ? -1.325 -9.235 0.598 1.00 97.94 113 ASN A C 1
ATOM 882 O O . ASN A 1 113 ? -2.319 -8.595 0.259 1.00 97.94 113 ASN A O 1
ATOM 886 N N . ILE A 1 114 ? -0.081 -8.858 0.301 1.00 98.25 114 ILE A N 1
ATOM 887 C CA . ILE A 1 114 ? 0.246 -7.783 -0.640 1.00 98.25 114 ILE A CA 1
ATOM 888 C C . ILE A 1 114 ? 1.070 -8.404 -1.765 1.00 98.25 114 ILE A C 1
ATOM 890 O O . ILE A 1 114 ? 2.221 -8.801 -1.552 1.00 98.25 114 ILE A O 1
ATOM 894 N N . THR A 1 115 ? 0.459 -8.517 -2.942 1.00 97.75 115 THR A N 1
ATOM 895 C CA . THR A 1 115 ? 1.077 -9.055 -4.156 1.00 97.75 115 THR A CA 1
ATOM 896 C C . THR A 1 115 ? 1.276 -7.923 -5.146 1.00 97.75 115 THR A C 1
ATOM 898 O O . THR A 1 115 ? 0.315 -7.269 -5.548 1.00 97.75 115 THR A O 1
ATOM 901 N N . ARG A 1 116 ? 2.530 -7.696 -5.534 1.00 94.94 116 ARG A N 1
ATOM 902 C CA . ARG A 1 116 ? 2.912 -6.688 -6.517 1.00 94.94 116 ARG A CA 1
ATOM 903 C C . ARG A 1 116 ? 3.316 -7.391 -7.798 1.00 94.94 116 ARG A C 1
ATOM 905 O O . ARG A 1 116 ? 4.334 -8.076 -7.837 1.00 94.94 116 ARG A O 1
ATOM 912 N N . PHE A 1 117 ? 2.506 -7.246 -8.828 1.00 93.94 117 PHE A N 1
ATOM 913 C CA . PHE A 1 117 ? 2.850 -7.665 -10.170 1.00 93.94 117 PHE A CA 1
ATOM 914 C C . PHE A 1 117 ? 3.721 -6.590 -10.802 1.00 93.94 117 PHE A C 1
ATOM 916 O O . PHE A 1 117 ? 3.340 -5.425 -10.829 1.00 93.94 117 PHE A O 1
ATOM 923 N N . VAL A 1 118 ? 4.919 -6.974 -11.232 1.00 89.56 118 VAL A N 1
ATOM 924 C CA . VAL A 1 118 ? 5.936 -6.038 -11.719 1.00 89.56 118 VAL A CA 1
ATOM 925 C C . VAL A 1 118 ? 6.423 -6.503 -13.082 1.00 89.56 118 VAL A C 1
ATOM 927 O O . VAL A 1 118 ? 6.802 -7.665 -13.223 1.00 89.56 118 VAL A O 1
ATOM 930 N N . ALA A 1 119 ? 6.421 -5.629 -14.078 1.00 86.94 119 ALA A N 1
ATOM 931 C CA . ALA A 1 119 ? 7.010 -5.925 -15.377 1.00 86.94 119 ALA A CA 1
ATOM 932 C C . ALA A 1 119 ? 8.544 -5.836 -15.292 1.00 86.94 119 ALA A C 1
ATOM 934 O O . ALA A 1 119 ? 9.086 -5.001 -14.568 1.00 86.94 119 ALA A O 1
ATOM 935 N N . GLU A 1 120 ? 9.265 -6.718 -15.989 1.00 81.62 120 GLU A N 1
ATOM 936 C CA . GLU A 1 120 ? 10.731 -6.788 -15.878 1.00 81.62 120 GLU A CA 1
ATOM 937 C C . GLU A 1 120 ? 11.440 -5.500 -16.308 1.00 81.62 120 GLU A C 1
ATOM 939 O O . GLU A 1 120 ? 12.432 -5.139 -15.685 1.00 81.62 120 GLU A O 1
ATOM 944 N N . ASN A 1 121 ? 10.905 -4.795 -17.311 1.00 77.06 121 ASN A N 1
ATOM 945 C CA . ASN A 1 121 ? 11.471 -3.553 -17.838 1.00 77.06 121 ASN A CA 1
ATOM 946 C C . ASN A 1 121 ? 10.715 -2.323 -17.318 1.00 77.06 121 ASN A C 1
ATOM 948 O O . ASN A 1 121 ? 10.672 -1.290 -17.986 1.00 77.06 121 ASN A O 1
ATOM 952 N N . ASP A 1 122 ? 10.066 -2.423 -16.155 1.00 71.38 122 ASP A N 1
ATOM 953 C CA . ASP A 1 122 ? 9.466 -1.260 -15.511 1.00 71.38 122 ASP A CA 1
ATOM 954 C C . ASP A 1 122 ? 10.570 -0.299 -15.042 1.00 71.38 122 ASP A C 1
ATOM 956 O O . ASP A 1 122 ? 11.119 -0.428 -13.943 1.00 71.38 122 ASP A O 1
ATOM 960 N N . GLU A 1 123 ? 10.879 0.687 -15.886 1.00 65.56 123 GLU A N 1
ATOM 961 C CA . GLU A 1 123 ? 11.890 1.706 -15.619 1.00 65.56 123 GLU A CA 1
ATOM 962 C C . GLU A 1 123 ? 11.615 2.485 -14.324 1.00 65.56 123 GLU A C 1
ATOM 964 O O . GLU A 1 123 ? 12.571 2.897 -13.662 1.00 65.56 123 GLU A O 1
ATOM 969 N N . LEU A 1 124 ? 10.348 2.652 -13.912 1.00 65.19 124 LEU A N 1
ATOM 970 C CA . LEU A 1 124 ? 9.995 3.287 -12.637 1.00 65.19 124 LEU A CA 1
ATOM 971 C C . LEU A 1 124 ? 10.528 2.443 -11.489 1.00 65.19 124 LEU A C 1
ATOM 973 O O . LEU A 1 124 ? 11.285 2.918 -10.639 1.00 65.19 124 LEU A O 1
ATOM 977 N N . THR A 1 125 ? 10.176 1.162 -11.492 1.00 63.94 125 THR A N 1
ATOM 978 C CA . THR A 1 125 ? 10.600 0.233 -10.453 1.00 63.94 125 THR A CA 1
ATOM 979 C C . THR A 1 125 ? 12.114 0.030 -10.471 1.00 63.94 125 THR A C 1
ATOM 981 O O . THR A 1 125 ? 12.745 0.063 -9.412 1.00 63.94 125 THR A O 1
ATOM 984 N N . GLU A 1 126 ? 12.731 -0.135 -11.640 1.00 66.25 126 GLU A N 1
ATOM 985 C CA . GLU A 1 126 ? 14.174 -0.355 -11.758 1.00 66.25 126 GLU A CA 1
ATOM 986 C C . GLU A 1 126 ? 15.005 0.873 -11.372 1.00 66.25 126 GLU A C 1
ATOM 988 O O . GLU A 1 126 ? 16.031 0.738 -10.695 1.00 66.25 126 GLU A O 1
ATOM 993 N N . ASN A 1 127 ? 14.582 2.077 -11.761 1.00 62.28 127 ASN A N 1
ATOM 994 C CA . ASN A 1 127 ? 15.302 3.297 -11.409 1.00 62.28 127 ASN A CA 1
ATOM 995 C C . ASN A 1 127 ? 15.075 3.673 -9.946 1.00 62.28 127 ASN A C 1
ATOM 997 O O . ASN A 1 127 ? 16.037 4.024 -9.263 1.00 62.28 127 ASN A O 1
ATOM 1001 N N . LEU A 1 128 ? 13.857 3.519 -9.416 1.00 62.50 128 LEU A N 1
ATOM 1002 C CA . LEU A 1 128 ? 13.564 3.839 -8.017 1.00 62.50 128 LEU A CA 1
ATOM 1003 C C . LEU A 1 128 ? 14.154 2.824 -7.033 1.00 62.50 128 LEU A C 1
ATOM 1005 O O . LEU A 1 128 ? 14.619 3.237 -5.972 1.00 62.50 128 LEU A O 1
ATOM 1009 N N . LYS A 1 129 ? 14.264 1.535 -7.396 1.00 60.62 129 LYS A N 1
ATOM 1010 C CA . LYS A 1 129 ? 14.984 0.526 -6.588 1.00 60.62 129 LYS A CA 1
ATOM 1011 C C . LYS A 1 129 ? 16.465 0.873 -6.380 1.00 60.62 129 LYS A C 1
ATOM 1013 O O . LYS A 1 129 ? 17.043 0.467 -5.371 1.00 60.62 129 LYS A O 1
ATOM 1018 N N . LYS A 1 130 ? 17.091 1.634 -7.291 1.00 59.00 130 LYS A N 1
ATOM 1019 C CA . LYS A 1 130 ? 18.487 2.100 -7.142 1.00 59.00 130 LYS A CA 1
ATOM 1020 C C . LYS A 1 130 ? 18.622 3.197 -6.081 1.00 59.00 130 LYS A C 1
ATOM 1022 O O . LYS A 1 130 ? 19.692 3.350 -5.489 1.00 59.00 130 LYS A O 1
ATOM 1027 N N . TYR A 1 131 ? 17.551 3.936 -5.798 1.00 61.53 131 TYR A N 1
ATOM 1028 C CA . TYR A 1 131 ? 17.536 4.953 -4.755 1.00 61.53 131 TYR A CA 1
ATOM 1029 C C . TYR A 1 131 ? 17.118 4.327 -3.421 1.00 61.53 131 TYR A C 1
ATOM 1031 O O . TYR A 1 131 ? 15.981 3.905 -3.235 1.00 61.53 131 TYR A O 1
ATOM 1039 N N . LYS A 1 132 ? 18.019 4.357 -2.430 1.00 60.19 132 LYS A N 1
ATOM 1040 C CA . LYS A 1 132 ? 17.784 3.849 -1.058 1.00 60.19 132 LYS A CA 1
ATOM 1041 C C . LYS A 1 132 ? 16.658 4.570 -0.292 1.00 60.19 132 LYS A C 1
ATOM 1043 O O . LYS A 1 132 ? 16.445 4.291 0.884 1.00 60.19 132 LYS A O 1
ATOM 1048 N N . HIS A 1 133 ? 15.979 5.517 -0.932 1.00 73.69 133 HIS A N 1
ATOM 1049 C CA . HIS A 1 133 ? 14.949 6.364 -0.347 1.00 73.69 133 HIS A CA 1
ATOM 1050 C C . HIS A 1 133 ? 13.524 5.911 -0.667 1.00 73.69 133 HIS A C 1
ATOM 1052 O O . HIS A 1 133 ? 12.588 6.622 -0.320 1.00 73.69 133 HIS A O 1
ATOM 1058 N N . TYR A 1 134 ? 13.343 4.743 -1.280 1.00 76.81 134 TYR A N 1
ATOM 1059 C CA . TYR A 1 134 ? 12.031 4.210 -1.630 1.00 76.81 134 TYR A CA 1
ATOM 1060 C C . TYR A 1 134 ? 11.845 2.791 -1.104 1.00 76.81 134 TYR A C 1
ATOM 1062 O O . TYR A 1 134 ? 12.768 1.977 -1.105 1.00 76.81 134 TYR A O 1
ATOM 1070 N N . VAL A 1 135 ? 10.632 2.506 -0.643 1.00 84.50 135 VAL A N 1
ATOM 1071 C CA . VAL A 1 135 ? 10.224 1.225 -0.074 1.00 84.50 135 VAL A CA 1
ATOM 1072 C C . VAL A 1 135 ? 8.970 0.755 -0.789 1.00 84.50 135 VAL A C 1
ATOM 1074 O O . VAL A 1 135 ? 8.027 1.518 -1.000 1.00 84.50 135 VAL A O 1
ATOM 1077 N N . PHE A 1 136 ? 8.947 -0.532 -1.113 1.00 87.44 136 PHE A N 1
ATOM 1078 C CA . PHE A 1 136 ? 7.752 -1.206 -1.588 1.00 87.44 136 PHE A CA 1
ATOM 1079 C C . PHE A 1 136 ? 7.294 -2.220 -0.540 1.00 87.44 136 PHE A C 1
ATOM 1081 O O . PHE A 1 136 ? 8.084 -3.044 -0.076 1.00 87.44 136 PHE A O 1
ATOM 1088 N N . PHE A 1 137 ? 6.018 -2.174 -0.170 1.00 91.81 137 PHE A N 1
ATOM 1089 C CA . PHE A 1 137 ? 5.418 -3.154 0.732 1.00 91.81 137 PHE A CA 1
ATOM 1090 C C . PHE A 1 137 ? 4.938 -4.384 -0.037 1.00 91.81 137 PHE A C 1
ATOM 1092 O O . PHE A 1 137 ? 4.430 -4.273 -1.151 1.00 91.81 137 PHE A O 1
ATOM 1099 N N . GLY A 1 138 ? 5.085 -5.569 0.555 1.00 93.31 138 GLY A N 1
ATOM 1100 C CA . GLY A 1 138 ? 4.644 -6.817 -0.066 1.00 93.31 138 GLY A CA 1
ATOM 1101 C C . GLY A 1 138 ? 5.639 -7.468 -1.023 1.00 93.31 138 GLY A C 1
ATOM 1102 O O . GLY A 1 138 ? 6.781 -7.033 -1.183 1.00 93.31 138 GLY A O 1
ATOM 1103 N N . ASN A 1 139 ? 5.173 -8.539 -1.664 1.00 93.94 139 ASN A N 1
ATOM 1104 C CA . ASN A 1 139 ? 6.004 -9.455 -2.441 1.00 93.94 139 ASN A CA 1
ATOM 1105 C C . ASN A 1 139 ? 5.875 -9.214 -3.946 1.00 93.94 139 ASN A C 1
ATOM 1107 O O . ASN A 1 139 ? 4.763 -9.102 -4.460 1.00 93.94 139 ASN A O 1
ATOM 1111 N N . ASP A 1 140 ? 7.013 -9.220 -4.642 1.00 93.00 140 ASP A N 1
ATOM 1112 C CA . ASP A 1 140 ? 7.068 -9.110 -6.101 1.00 93.00 140 ASP A CA 1
ATOM 1113 C C . ASP A 1 140 ? 6.701 -10.430 -6.797 1.00 93.00 140 ASP A C 1
ATOM 1115 O O . ASP A 1 140 ? 7.135 -11.522 -6.416 1.00 93.00 140 ASP A O 1
ATOM 1119 N N . LYS A 1 141 ? 5.945 -10.300 -7.886 1.00 93.56 141 LYS A N 1
ATOM 1120 C CA . LYS A 1 141 ? 5.717 -11.296 -8.929 1.00 93.56 141 LYS A CA 1
ATOM 1121 C C . LYS A 1 141 ? 6.125 -10.662 -10.254 1.00 93.56 141 LYS A C 1
ATOM 1123 O O . LYS A 1 141 ? 5.388 -9.861 -10.819 1.00 93.56 141 LYS A O 1
ATOM 1128 N N . VAL A 1 142 ? 7.338 -10.984 -10.693 1.00 89.81 142 VAL A N 1
ATOM 1129 C CA . VAL A 1 142 ? 7.956 -10.359 -11.866 1.00 89.81 142 VAL A CA 1
ATOM 1130 C C . VAL A 1 142 ? 7.514 -11.072 -13.144 1.00 89.81 142 VAL A C 1
ATOM 1132 O O . VAL A 1 142 ? 7.693 -12.288 -13.254 1.00 89.81 142 VAL A O 1
ATOM 1135 N N . PHE A 1 143 ? 6.987 -10.321 -14.109 1.00 87.00 143 PHE A N 1
ATOM 1136 C CA . PHE A 1 143 ? 6.647 -10.801 -15.446 1.00 87.00 143 PHE A CA 1
ATOM 1137 C C . PHE A 1 143 ? 7.759 -10.485 -16.436 1.00 87.00 143 PHE A C 1
ATOM 1139 O O . PHE A 1 143 ? 8.144 -9.334 -16.621 1.00 87.00 143 PHE A O 1
ATOM 1146 N N . LYS A 1 144 ? 8.254 -11.536 -17.092 1.00 85.75 144 LYS A N 1
ATOM 1147 C CA . LYS A 1 144 ? 9.328 -11.460 -18.083 1.00 85.75 144 LYS A CA 1
ATOM 1148 C C . LYS A 1 144 ? 8.771 -11.466 -19.499 1.00 85.75 144 LYS A C 1
ATOM 1150 O O . LYS A 1 144 ? 8.802 -12.494 -20.175 1.00 85.75 144 LYS A O 1
ATOM 1155 N N . ASN A 1 145 ? 8.132 -10.371 -19.885 1.00 79.44 145 ASN A N 1
ATOM 1156 C CA . ASN A 1 145 ? 7.413 -10.251 -21.154 1.00 79.44 145 ASN A CA 1
ATOM 1157 C C . ASN A 1 145 ? 7.922 -9.100 -22.035 1.00 79.44 145 ASN A C 1
ATOM 1159 O O . ASN A 1 145 ? 7.280 -8.769 -23.030 1.00 79.44 145 ASN A O 1
ATOM 1163 N N . GLY A 1 146 ? 9.054 -8.489 -21.681 1.00 77.94 146 GLY A N 1
ATOM 1164 C CA . GLY A 1 146 ? 9.619 -7.348 -22.390 1.00 77.94 146 GLY A CA 1
ATOM 1165 C C . GLY A 1 146 ? 8.849 -6.034 -22.226 1.00 77.94 146 GLY A C 1
ATOM 1166 O O . GLY A 1 146 ? 9.255 -5.043 -22.830 1.00 77.94 146 GLY A O 1
ATOM 1167 N N . LYS A 1 147 ? 7.760 -6.002 -21.445 1.00 81.00 147 LYS A N 1
ATOM 1168 C CA . LYS A 1 147 ? 6.902 -4.821 -21.267 1.00 81.00 147 LYS A CA 1
ATOM 1169 C C . LYS A 1 147 ? 7.375 -3.939 -20.106 1.00 81.00 147 LYS A C 1
ATOM 1171 O O . LYS A 1 147 ? 8.120 -4.391 -19.235 1.00 81.00 147 LYS A O 1
ATOM 1176 N N . GLY A 1 148 ? 6.976 -2.668 -20.163 1.00 80.44 148 GLY A N 1
ATOM 1177 C CA . GLY A 1 148 ? 7.398 -1.609 -19.245 1.00 80.44 148 GLY A CA 1
ATOM 1178 C C . GLY A 1 148 ? 6.376 -1.298 -18.151 1.00 80.44 148 GLY A C 1
ATOM 1179 O O . GLY A 1 148 ? 5.687 -2.187 -17.656 1.00 80.44 148 GLY A O 1
ATOM 1180 N N . HIS A 1 149 ? 6.297 -0.023 -17.766 1.00 80.81 149 HIS A N 1
ATOM 1181 C CA . HIS A 1 149 ? 5.476 0.439 -16.646 1.00 80.81 149 HIS A CA 1
ATOM 1182 C C . HIS A 1 149 ? 3.961 0.282 -16.878 1.00 80.81 149 HIS A C 1
ATOM 1184 O O . HIS A 1 149 ? 3.208 0.078 -15.927 1.00 80.81 149 HIS A O 1
ATOM 1190 N N . GLU A 1 150 ? 3.521 0.308 -18.131 1.00 81.25 150 GLU A N 1
ATOM 1191 C CA . GLU A 1 150 ? 2.109 0.318 -18.513 1.00 81.25 150 GLU A CA 1
ATOM 1192 C C . GLU A 1 150 ? 1.322 -0.954 -18.177 1.00 81.25 150 GLU A C 1
ATOM 1194 O O . GLU A 1 150 ? 1.860 -2.062 -18.078 1.00 81.25 150 GLU A O 1
ATOM 1199 N N . MET A 1 151 ? -0.002 -0.799 -18.073 1.00 82.81 151 MET A N 1
ATOM 1200 C CA . MET A 1 151 ? -0.917 -1.909 -17.783 1.00 82.81 151 MET A CA 1
ATOM 1201 C C . MET A 1 151 ? -1.014 -2.930 -18.930 1.00 82.81 151 MET A C 1
ATOM 1203 O O . MET A 1 151 ? -1.369 -4.082 -18.699 1.00 82.81 151 MET A O 1
ATOM 1207 N N . GLU A 1 152 ? -0.637 -2.554 -20.155 1.00 76.44 152 GLU A N 1
ATOM 1208 C CA . GLU A 1 152 ? -0.603 -3.453 -21.323 1.00 76.44 152 GLU A CA 1
ATOM 1209 C C . GLU A 1 152 ? 0.331 -4.663 -21.149 1.00 76.44 152 GLU A C 1
ATOM 1211 O O . GLU A 1 152 ? 0.304 -5.610 -21.939 1.00 76.44 152 GLU A O 1
ATOM 1216 N N . GLY A 1 153 ? 1.192 -4.623 -20.130 1.00 65.50 153 GLY A N 1
ATOM 1217 C CA . GLY A 1 153 ? 2.089 -5.705 -19.760 1.00 65.50 153 GLY A CA 1
ATOM 1218 C C . GLY A 1 153 ? 1.499 -6.783 -18.849 1.00 65.50 153 GLY A C 1
ATOM 1219 O O . GLY A 1 153 ? 2.277 -7.636 -18.421 1.00 65.50 153 GLY A O 1
ATOM 1220 N N . PHE A 1 154 ? 0.203 -6.782 -18.526 1.00 76.94 154 PHE A N 1
ATOM 1221 C CA . PHE A 1 154 ? -0.389 -7.725 -17.562 1.00 76.94 154 PHE A CA 1
ATOM 1222 C C . PHE A 1 154 ? -1.632 -8.455 -18.069 1.00 76.94 154 PHE A C 1
ATOM 1224 O O . PHE A 1 154 ? -2.417 -7.861 -18.839 1.00 76.94 154 PHE A O 1
#

Organism: Staphylococcus aureus (NCBI:txid1280)

Foldseek 3Di:
DDDPDCDPVNVVVVVVLVVLLCVLVVPPDQPFACPDPVNVVVLVVLVVCVVPDQQQEFEEAACSLVVLVRSCLVSLRQEYEYELYQWGFVVQLPCPDPRNVRSVVSLVPRPHAHEYEYEPAACSCVVVVVDPGTDDRHDYDYDDDPDYRDPVRD